Protein AF-T0MBA5-F1 (afdb_monomer_lite)

Secondary structure (DSSP, 8-state):
---------TTHHHHHHHT-EE----SPP-B-EETTEE-TTS--B-----EE--SS-EEEEEEEE-TT--SSSS--EEEEEEE-----THHHHHHHHHHHHHHHHHTHHHHHHHHHHHHHHHHHH--

Sequence (127 aa):
MNNYKFSNDQYDDIKVMTHYNEAKINFPVTYKYNKSYINKIRIPSYCDRIIYKLDLPCKIIEYNSLHVFTNSDHKPVFLDTEVDFLKGNNELKTDILSEISTFLFENWFISLIFIIILFFVLKKLCF

Foldseek 3Di:
DPPPDPPDDPCPVVCVVVVKDFDDDPEDQFAADQFLHHDPVDDGHNPDGDIDDDPFDKDWPDWYWDSVGRPHRGTDTDTDIDTDDPPDCVVVVVVVVVVVVVVCVVCVVVVVVVVVVVVVVVVVVVD

Organism: NCBI:txid1037528

Radius of gyration: 30.97 Å; chains: 1; bounding box: 57×38×90 Å

Structure (mmCIF, N/CA/C/O backbone):
data_AF-T0MBA5-F1
#
_entry.id   AF-T0MBA5-F1
#
loop_
_atom_site.group_PDB
_atom_site.id
_atom_site.type_symbol
_atom_site.label_atom_id
_atom_site.label_alt_id
_atom_site.label_comp_id
_atom_site.label_asym_id
_atom_site.label_entity_id
_atom_site.label_seq_id
_atom_site.pdbx_PDB_ins_code
_atom_site.Cartn_x
_atom_site.Cartn_y
_atom_site.Cartn_z
_atom_site.occupancy
_atom_site.B_iso_or_equiv
_atom_site.auth_seq_id
_atom_site.auth_comp_id
_atom_site.auth_asym_id
_atom_site.auth_atom_id
_atom_site.pdbx_PDB_model_num
ATOM 1 N N . MET A 1 1 ? 13.569 -17.286 -14.174 1.00 43.75 1 MET A N 1
ATOM 2 C CA . MET A 1 1 ? 13.638 -15.895 -13.674 1.00 43.75 1 MET A CA 1
ATOM 3 C C . MET A 1 1 ? 14.848 -15.786 -12.768 1.00 43.75 1 MET A C 1
ATOM 5 O O . MET A 1 1 ? 14.996 -16.628 -11.893 1.00 43.75 1 MET A O 1
ATOM 9 N N . ASN A 1 2 ? 15.749 -14.833 -13.017 1.00 41.97 2 ASN A N 1
ATOM 10 C CA . ASN A 1 2 ? 16.883 -14.603 -12.122 1.00 41.97 2 ASN A CA 1
ATOM 11 C C . ASN A 1 2 ? 16.339 -14.034 -10.809 1.00 41.97 2 ASN A C 1
ATOM 13 O O . ASN A 1 2 ? 15.889 -12.891 -10.772 1.00 41.97 2 ASN A O 1
ATOM 17 N N . ASN A 1 3 ? 16.349 -14.851 -9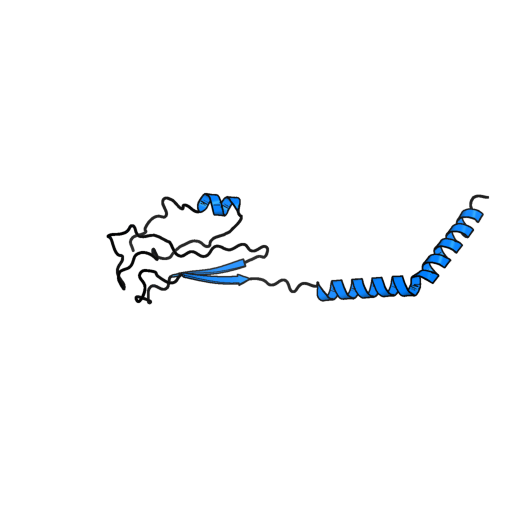.759 1.00 45.38 3 ASN A N 1
ATOM 18 C CA . ASN A 1 3 ? 15.986 -14.440 -8.411 1.00 45.38 3 ASN A CA 1
ATOM 19 C C . ASN A 1 3 ? 17.115 -13.558 -7.870 1.00 45.38 3 ASN A C 1
ATOM 21 O O . ASN A 1 3 ? 18.060 -14.061 -7.261 1.00 45.38 3 ASN A O 1
ATOM 25 N N . TYR A 1 4 ? 17.054 -12.252 -8.136 1.00 58.31 4 TYR A N 1
ATOM 26 C CA . TYR A 1 4 ? 17.897 -11.289 -7.436 1.00 58.31 4 TYR A CA 1
ATOM 27 C C . TYR A 1 4 ? 17.556 -11.393 -5.950 1.00 58.31 4 TYR A C 1
ATOM 29 O O . TYR A 1 4 ? 16.464 -11.021 -5.518 1.00 58.31 4 TYR A O 1
ATOM 37 N N . LYS A 1 5 ? 18.463 -12.012 -5.193 1.00 55.94 5 LYS A N 1
ATOM 38 C CA . LYS A 1 5 ? 18.289 -12.252 -3.766 1.00 55.94 5 LYS A CA 1
ATOM 39 C C . LYS A 1 5 ? 18.422 -10.906 -3.063 1.00 55.94 5 LYS A C 1
ATOM 41 O O . LYS A 1 5 ? 19.408 -10.205 -3.275 1.00 55.94 5 LYS A O 1
ATOM 46 N N . PHE A 1 6 ? 17.428 -10.562 -2.252 1.00 63.16 6 PHE A N 1
ATOM 47 C CA . PHE A 1 6 ? 17.449 -9.415 -1.348 1.00 63.16 6 PHE A CA 1
ATOM 48 C C . PHE A 1 6 ? 18.559 -9.660 -0.312 1.00 63.16 6 PHE A C 1
ATOM 50 O O . PHE A 1 6 ? 18.316 -10.236 0.740 1.00 63.16 6 PHE A O 1
ATOM 57 N N . SER A 1 7 ? 19.819 -9.404 -0.667 1.00 61.28 7 SER A N 1
ATOM 58 C CA . SER A 1 7 ? 20.947 -9.780 0.191 1.00 61.28 7 SER A CA 1
ATOM 59 C C . SER A 1 7 ? 21.266 -8.718 1.234 1.00 61.28 7 SER A C 1
ATOM 61 O O . SER A 1 7 ? 21.920 -9.063 2.202 1.00 61.28 7 SER A O 1
ATOM 63 N N . ASN A 1 8 ? 20.806 -7.475 1.043 1.00 65.69 8 ASN A N 1
ATOM 64 C CA . ASN A 1 8 ? 20.966 -6.354 1.972 1.00 65.69 8 ASN A CA 1
ATOM 65 C C . ASN A 1 8 ? 19.795 -5.372 1.791 1.00 65.69 8 ASN A C 1
ATOM 67 O O . ASN A 1 8 ? 19.849 -4.506 0.913 1.00 65.69 8 ASN A O 1
ATOM 71 N N . ASP A 1 9 ? 18.725 -5.520 2.574 1.00 78.75 9 ASP A N 1
ATOM 72 C CA . ASP A 1 9 ? 17.673 -4.506 2.626 1.00 78.75 9 ASP A CA 1
ATOM 73 C C . ASP A 1 9 ? 18.113 -3.359 3.542 1.00 78.75 9 ASP A C 1
ATOM 75 O O . ASP A 1 9 ? 18.235 -3.518 4.752 1.00 78.75 9 ASP A O 1
ATOM 79 N N . GLN A 1 10 ? 18.335 -2.179 2.967 1.00 80.88 10 GLN A N 1
ATOM 80 C CA . GLN A 1 10 ? 18.728 -0.987 3.727 1.00 80.88 10 GLN A CA 1
ATOM 81 C C . GLN A 1 10 ? 17.627 -0.491 4.681 1.00 80.88 10 GLN A C 1
ATOM 83 O O . GLN A 1 10 ? 17.902 0.342 5.541 1.00 80.88 10 GLN A O 1
ATOM 88 N N . TYR A 1 11 ? 16.388 -0.965 4.523 1.00 77.88 11 TYR A N 1
ATOM 89 C CA . TYR A 1 11 ? 15.241 -0.540 5.320 1.00 77.88 11 TYR A CA 1
ATOM 90 C C . TYR A 1 11 ? 14.873 -1.508 6.446 1.00 77.88 11 TYR A C 1
ATOM 92 O O . TYR A 1 11 ? 13.923 -1.212 7.169 1.00 77.88 11 TYR A O 1
ATOM 100 N N . ASP A 1 12 ? 15.582 -2.627 6.622 1.00 81.50 12 ASP A N 1
ATOM 101 C CA . ASP A 1 12 ? 15.241 -3.607 7.663 1.00 81.50 12 ASP A CA 1
ATOM 102 C C . ASP A 1 12 ? 15.236 -2.973 9.061 1.00 81.50 12 ASP A C 1
ATOM 104 O O . ASP A 1 12 ? 14.232 -3.059 9.772 1.00 81.50 12 ASP A O 1
ATOM 108 N N . ASP A 1 13 ? 16.285 -2.223 9.409 1.00 83.38 13 ASP A N 1
ATOM 109 C CA . ASP A 1 13 ? 16.381 -1.539 10.705 1.00 83.38 13 ASP A CA 1
ATOM 110 C C . ASP A 1 13 ? 15.253 -0.514 10.902 1.00 83.38 13 ASP A C 1
ATOM 112 O O . ASP A 1 13 ? 14.652 -0.411 11.975 1.00 83.38 13 ASP A O 1
ATOM 116 N N . ILE A 1 14 ? 14.918 0.231 9.842 1.00 82.25 14 ILE A N 1
ATOM 117 C CA . ILE A 1 14 ? 13.882 1.269 9.880 1.00 82.25 14 ILE A CA 1
ATOM 118 C C . ILE A 1 14 ? 12.502 0.639 10.069 1.00 82.25 14 ILE A C 1
ATOM 120 O O . ILE A 1 14 ? 11.713 1.144 10.869 1.00 82.25 14 ILE A O 1
ATOM 124 N N . LYS A 1 15 ? 12.196 -0.465 9.381 1.00 81.44 15 LYS A N 1
ATOM 125 C CA . LYS A 1 15 ? 10.915 -1.176 9.533 1.00 81.44 15 LYS A CA 1
ATOM 126 C C . LYS A 1 15 ? 10.730 -1.678 10.962 1.00 81.44 15 LYS A C 1
ATOM 128 O O . LYS A 1 15 ? 9.675 -1.445 11.552 1.00 81.44 15 LYS A O 1
ATOM 133 N N . VAL A 1 16 ? 11.774 -2.283 11.537 1.00 81.56 16 VAL A N 1
ATOM 134 C CA . VAL A 1 16 ? 11.762 -2.777 12.922 1.00 81.56 16 VAL A CA 1
ATOM 135 C C . VAL A 1 16 ? 11.552 -1.630 13.913 1.00 81.56 16 VAL A C 1
ATOM 137 O O . VAL A 1 16 ? 10.694 -1.733 14.786 1.00 81.56 16 VAL A O 1
ATOM 140 N N . MET A 1 17 ? 12.273 -0.515 13.754 1.00 85.44 17 MET A N 1
ATOM 141 C CA . MET A 1 17 ? 12.186 0.633 14.666 1.00 85.44 17 MET A CA 1
ATOM 142 C C . MET A 1 17 ? 10.843 1.377 14.585 1.00 85.44 17 MET A C 1
ATOM 144 O O . MET A 1 17 ? 10.369 1.919 15.579 1.00 85.44 17 MET A O 1
ATOM 148 N N . THR A 1 18 ? 10.234 1.445 13.402 1.00 85.31 18 THR A N 1
ATOM 149 C CA . THR A 1 18 ? 9.030 2.262 13.163 1.00 85.31 18 THR A CA 1
ATOM 150 C C . THR A 1 18 ? 7.719 1.479 13.281 1.00 85.31 18 THR A C 1
ATOM 152 O O . THR A 1 18 ? 6.637 2.082 13.276 1.00 85.31 18 THR A O 1
ATOM 155 N N . HIS A 1 19 ? 7.805 0.151 13.418 1.00 87.00 19 HIS A N 1
ATOM 156 C CA . HIS A 1 19 ? 6.675 -0.781 13.374 1.00 87.00 19 HIS A CA 1
ATOM 157 C C . HIS A 1 19 ? 5.867 -0.696 12.069 1.00 87.00 19 HIS A C 1
ATOM 159 O O . HIS A 1 19 ? 4.658 -0.936 12.060 1.00 87.00 19 HIS A O 1
ATOM 165 N N . TYR A 1 20 ? 6.522 -0.322 10.968 1.00 90.31 20 TYR A N 1
ATOM 166 C CA . TYR A 1 20 ? 5.938 -0.452 9.638 1.00 90.31 20 TYR A CA 1
ATOM 167 C C . TYR A 1 20 ? 6.124 -1.881 9.145 1.00 90.31 20 TYR A C 1
ATOM 169 O O . TYR A 1 20 ? 7.186 -2.484 9.295 1.00 90.31 20 TYR A O 1
ATOM 177 N N . ASN A 1 21 ? 5.084 -2.395 8.510 1.00 90.19 21 ASN A N 1
ATOM 178 C CA . ASN A 1 21 ? 5.084 -3.684 7.853 1.00 90.19 21 ASN A CA 1
ATOM 179 C C . ASN A 1 21 ? 5.296 -3.503 6.350 1.00 90.19 21 ASN A C 1
ATOM 181 O O . ASN A 1 21 ? 4.988 -2.462 5.765 1.00 90.19 21 ASN A O 1
ATOM 185 N N . GLU A 1 22 ? 5.792 -4.557 5.720 1.00 92.12 22 GLU A N 1
ATOM 186 C CA . GLU A 1 22 ? 5.836 -4.687 4.273 1.00 92.12 22 GLU A CA 1
ATOM 187 C C . GLU A 1 22 ? 5.396 -6.099 3.906 1.00 92.12 22 GLU A C 1
ATOM 189 O O . GLU A 1 22 ? 5.803 -7.077 4.540 1.00 92.12 22 GLU A O 1
ATOM 194 N N . ALA A 1 23 ? 4.567 -6.211 2.874 1.00 93.25 23 ALA A N 1
ATOM 195 C CA . ALA A 1 23 ? 4.198 -7.507 2.343 1.00 93.25 23 ALA A CA 1
ATOM 196 C C . ALA A 1 23 ? 5.417 -8.194 1.700 1.00 93.25 23 ALA A C 1
ATOM 198 O O . ALA A 1 23 ? 6.378 -7.559 1.261 1.00 93.25 23 ALA A O 1
ATOM 199 N N . LYS A 1 24 ? 5.388 -9.526 1.626 1.00 92.12 24 LYS A N 1
ATOM 200 C CA . LYS A 1 24 ? 6.485 -10.296 1.033 1.00 92.12 24 LYS A CA 1
ATOM 201 C C . LYS A 1 24 ? 6.620 -9.982 -0.460 1.00 92.12 24 LYS A C 1
ATOM 203 O O . LYS A 1 24 ? 5.698 -10.231 -1.232 1.00 92.12 24 LYS A O 1
ATOM 208 N N . ILE A 1 25 ? 7.796 -9.516 -0.874 1.00 92.94 25 ILE A N 1
ATOM 209 C CA . ILE A 1 25 ? 8.122 -9.280 -2.285 1.00 92.94 25 ILE A CA 1
ATOM 210 C C . ILE A 1 25 ? 8.326 -10.629 -2.987 1.00 92.94 25 ILE A C 1
ATOM 212 O O . ILE A 1 25 ? 9.290 -11.342 -2.707 1.00 92.94 25 ILE A O 1
ATOM 216 N N . ASN A 1 26 ? 7.424 -10.970 -3.910 1.00 92.62 26 ASN A N 1
ATOM 217 C CA . ASN A 1 26 ? 7.511 -12.167 -4.763 1.00 92.62 26 ASN A CA 1
ATOM 218 C C . ASN A 1 26 ? 7.584 -11.824 -6.266 1.00 92.62 26 ASN A C 1
ATOM 220 O O . ASN A 1 26 ? 7.477 -12.711 -7.112 1.00 92.62 26 ASN A O 1
ATOM 224 N N . PHE A 1 27 ? 7.755 -10.546 -6.599 1.00 93.88 27 PHE A N 1
ATOM 225 C CA . PHE A 1 27 ? 7.835 -10.040 -7.966 1.00 93.88 27 PHE A CA 1
ATOM 226 C C . PHE A 1 27 ? 9.285 -9.706 -8.360 1.00 93.88 27 PHE A C 1
ATOM 228 O O . PHE A 1 27 ? 10.144 -9.611 -7.484 1.00 93.88 27 PHE A O 1
ATOM 235 N N . PRO A 1 28 ? 9.614 -9.572 -9.661 1.00 92.69 28 PRO A N 1
ATOM 236 C CA . PRO A 1 28 ? 10.962 -9.214 -10.102 1.00 92.69 28 PRO A CA 1
ATOM 237 C C . PRO A 1 28 ? 11.360 -7.789 -9.701 1.00 92.69 28 PRO A C 1
ATOM 239 O O . PRO A 1 28 ? 10.516 -6.929 -9.485 1.00 92.69 28 PRO A O 1
ATOM 242 N N . VAL A 1 29 ? 12.665 -7.510 -9.704 1.00 93.50 29 VAL A N 1
ATOM 243 C CA . VAL A 1 29 ? 13.211 -6.149 -9.546 1.00 93.50 29 VAL A CA 1
ATOM 244 C C . VAL A 1 29 ? 12.491 -5.143 -10.444 1.00 93.50 29 VAL A C 1
ATOM 246 O O . VAL A 1 29 ? 12.220 -5.429 -11.614 1.00 93.50 29 VAL A O 1
ATOM 249 N N . THR A 1 30 ? 12.205 -3.960 -9.909 1.00 95.25 30 THR A N 1
ATOM 250 C CA . THR A 1 30 ? 11.420 -2.920 -10.593 1.00 95.25 30 THR A CA 1
ATOM 251 C C . THR A 1 30 ? 12.304 -1.881 -11.271 1.00 95.25 30 THR A C 1
ATOM 253 O O . THR A 1 30 ? 11.854 -1.214 -12.196 1.00 95.25 30 THR A O 1
ATOM 256 N N . TYR A 1 31 ? 13.581 -1.819 -10.895 1.00 94.00 31 TYR A N 1
ATOM 257 C CA . TYR A 1 31 ? 14.597 -0.926 -11.444 1.00 94.00 31 TYR A CA 1
ATOM 258 C C . TYR A 1 31 ? 15.890 -1.707 -11.739 1.00 94.00 31 TYR A C 1
ATOM 260 O O . TYR A 1 31 ? 16.179 -2.696 -11.077 1.00 94.00 31 TYR A O 1
ATOM 268 N N . LYS A 1 32 ? 16.736 -1.360 -12.713 1.00 93.62 32 LYS A N 1
ATOM 269 C CA . LYS A 1 32 ? 16.586 -0.366 -13.782 1.00 93.62 32 LYS A CA 1
ATOM 270 C C . LYS A 1 32 ? 16.277 -1.063 -15.101 1.00 93.62 32 LYS A C 1
ATOM 272 O O . LYS A 1 32 ? 16.987 -1.998 -15.471 1.00 93.62 32 LYS A O 1
ATOM 277 N N . TYR A 1 33 ? 15.301 -0.570 -15.856 1.00 94.00 33 TYR A N 1
ATOM 278 C CA . TYR A 1 33 ? 14.940 -1.107 -17.169 1.00 94.00 33 TYR A CA 1
ATOM 279 C C . TYR A 1 33 ? 15.324 -0.174 -18.319 1.00 94.00 33 TYR A C 1
ATOM 281 O O . TYR A 1 33 ? 15.363 1.044 -18.193 1.00 94.00 33 TYR A O 1
ATOM 289 N N . ASN A 1 34 ? 15.596 -0.765 -19.477 1.00 92.38 34 ASN A N 1
ATOM 290 C CA . ASN A 1 34 ? 15.519 -0.108 -20.772 1.00 92.38 34 ASN A CA 1
ATOM 291 C C . ASN A 1 34 ? 14.374 -0.781 -21.541 1.00 92.38 34 ASN A C 1
ATOM 293 O O . ASN A 1 34 ? 14.514 -1.909 -22.026 1.00 92.38 34 ASN A O 1
ATOM 297 N N . LYS A 1 35 ? 13.215 -0.114 -21.584 1.00 87.56 35 LYS A N 1
ATOM 298 C CA . LYS A 1 35 ? 11.949 -0.675 -22.079 1.00 87.56 35 LYS A CA 1
ATOM 299 C C . LYS A 1 35 ? 11.552 -1.949 -21.313 1.00 87.56 35 LYS A C 1
ATOM 301 O O . LYS A 1 35 ? 11.230 -1.895 -20.124 1.00 87.56 35 LYS A O 1
ATOM 306 N N . SER A 1 36 ? 11.575 -3.102 -21.978 1.00 88.75 36 SER A N 1
ATOM 307 C CA . SER A 1 36 ? 11.204 -4.403 -21.405 1.00 88.75 36 SER A CA 1
ATOM 308 C C . SER A 1 36 ? 12.381 -5.156 -20.783 1.00 88.75 36 SER A C 1
ATOM 310 O O . SER A 1 36 ? 12.174 -6.174 -20.132 1.00 88.75 36 SER A O 1
ATOM 312 N N . TYR A 1 37 ? 13.614 -4.680 -20.971 1.00 89.12 37 TYR A N 1
ATOM 313 C CA . TYR A 1 37 ? 14.823 -5.410 -20.590 1.00 89.12 37 TYR A CA 1
ATOM 314 C C . TYR A 1 37 ? 15.516 -4.761 -19.399 1.00 89.12 37 TYR A C 1
ATOM 316 O O . TYR A 1 37 ? 15.602 -3.539 -19.316 1.00 89.12 37 TYR A O 1
ATOM 324 N N . ILE A 1 38 ? 16.058 -5.578 -18.496 1.00 88.94 38 ILE A N 1
ATOM 325 C CA . ILE A 1 38 ? 16.865 -5.086 -17.375 1.00 88.94 38 ILE A CA 1
ATOM 326 C C . ILE A 1 38 ? 18.155 -4.466 -17.923 1.00 88.94 38 ILE A C 1
ATOM 328 O O . ILE A 1 38 ? 18.911 -5.103 -18.663 1.00 88.94 38 ILE A O 1
ATOM 332 N N . ASN A 1 39 ? 18.419 -3.220 -17.539 1.00 88.88 39 ASN A N 1
ATOM 333 C CA . ASN A 1 39 ? 19.647 -2.517 -17.861 1.00 88.88 39 ASN A CA 1
ATOM 334 C C . ASN A 1 39 ? 20.771 -2.996 -16.932 1.00 88.88 39 ASN A C 1
ATOM 336 O O . ASN A 1 39 ? 20.834 -2.608 -15.770 1.00 88.88 39 ASN A O 1
ATOM 340 N N . LYS A 1 40 ? 21.691 -3.799 -17.474 1.00 85.19 40 LYS A N 1
ATOM 341 C CA . LYS A 1 40 ? 22.806 -4.404 -16.727 1.00 85.19 40 LYS A CA 1
ATOM 342 C C . LYS A 1 40 ? 23.905 -3.417 -16.305 1.00 85.19 40 LYS A C 1
ATOM 344 O O . LYS A 1 40 ? 24.800 -3.812 -15.569 1.00 85.19 40 LYS A O 1
ATOM 349 N N . ILE A 1 41 ? 23.865 -2.163 -16.770 1.00 90.38 41 ILE A N 1
ATOM 350 C CA . ILE A 1 41 ? 24.842 -1.125 -16.391 1.00 90.38 41 ILE A CA 1
ATOM 351 C C . ILE A 1 41 ? 24.633 -0.698 -14.931 1.00 90.38 41 ILE A C 1
ATOM 353 O O . ILE A 1 41 ? 25.577 -0.305 -14.250 1.00 90.38 41 ILE A O 1
ATOM 357 N N . ARG A 1 42 ? 23.391 -0.760 -14.439 1.00 86.81 42 ARG A N 1
ATOM 358 C CA . ARG A 1 42 ? 23.051 -0.494 -13.039 1.00 86.81 42 ARG A CA 1
ATOM 359 C C . ARG A 1 42 ? 22.679 -1.804 -12.356 1.00 86.81 42 ARG A C 1
ATOM 361 O O . ARG A 1 42 ? 22.121 -2.698 -12.985 1.00 86.81 42 ARG A O 1
ATOM 368 N N . ILE A 1 43 ? 22.987 -1.900 -11.065 1.00 87.88 43 ILE A N 1
ATOM 369 C CA . ILE A 1 43 ? 22.559 -3.030 -10.239 1.00 87.88 43 ILE A CA 1
ATOM 370 C C . ILE A 1 43 ? 21.024 -3.016 -10.196 1.00 87.88 43 ILE A C 1
ATOM 372 O O . ILE A 1 43 ? 20.455 -1.972 -9.865 1.00 87.88 43 ILE A O 1
ATOM 376 N N . PRO A 1 44 ? 20.349 -4.118 -10.565 1.00 90.56 44 PRO A N 1
ATOM 377 C CA . PRO A 1 44 ? 18.901 -4.193 -10.462 1.00 90.56 44 PRO A CA 1
ATOM 378 C C . PRO A 1 44 ? 18.451 -4.206 -8.999 1.00 90.56 44 PRO A C 1
ATOM 380 O O . PRO A 1 44 ? 19.028 -4.924 -8.183 1.00 90.56 44 PRO A O 1
ATOM 383 N N . SER A 1 45 ? 17.416 -3.431 -8.689 1.00 90.12 45 SER A N 1
ATOM 384 C CA . SER A 1 45 ? 16.997 -3.106 -7.326 1.00 90.12 45 SER A CA 1
ATOM 385 C C . SER A 1 45 ? 15.476 -2.986 -7.209 1.00 90.12 45 SER A C 1
ATOM 387 O O . SER A 1 45 ? 14.774 -2.713 -8.185 1.00 90.12 45 SER A O 1
ATOM 389 N N . TYR A 1 46 ? 14.975 -3.151 -5.986 1.00 92.62 46 TYR A N 1
ATOM 390 C CA . TYR A 1 46 ? 13.584 -2.902 -5.601 1.00 92.62 46 TYR A CA 1
ATOM 391 C C . TYR A 1 46 ? 13.448 -1.479 -5.047 1.00 92.62 46 TYR A C 1
ATOM 393 O O . TYR A 1 46 ? 13.364 -1.275 -3.838 1.00 92.62 46 TYR A O 1
ATOM 401 N N . CYS A 1 47 ? 13.521 -0.482 -5.930 1.00 91.69 47 CYS A N 1
ATOM 402 C CA . CYS A 1 47 ? 13.429 0.930 -5.536 1.00 91.69 47 CYS A CA 1
ATOM 403 C C . CYS A 1 47 ? 11.995 1.358 -5.204 1.00 91.69 47 CYS A C 1
ATOM 405 O O . CYS A 1 47 ? 11.797 2.309 -4.455 1.00 91.69 47 CYS A O 1
ATOM 407 N N . ASP A 1 48 ? 11.015 0.650 -5.759 1.00 94.69 48 ASP A N 1
ATOM 408 C CA . ASP A 1 48 ? 9.596 0.960 -5.642 1.00 94.69 48 ASP A CA 1
ATOM 409 C C . ASP A 1 48 ? 8.977 -0.009 -4.628 1.00 94.69 48 ASP A C 1
ATOM 411 O O . ASP A 1 48 ? 9.001 -1.224 -4.833 1.00 94.69 48 ASP A O 1
ATOM 415 N N . ARG A 1 49 ? 8.498 0.514 -3.494 1.00 93.12 49 ARG A N 1
ATOM 416 C CA . ARG A 1 49 ? 8.053 -0.287 -2.344 1.00 93.12 49 ARG A CA 1
ATOM 417 C C . ARG A 1 49 ? 6.863 0.358 -1.660 1.00 93.12 49 ARG A C 1
ATOM 419 O O . ARG A 1 49 ? 6.759 1.583 -1.630 1.00 93.12 49 ARG A O 1
ATOM 426 N N . ILE A 1 50 ? 6.004 -0.464 -1.067 1.00 94.38 50 ILE A N 1
ATOM 427 C CA . ILE A 1 50 ? 4.847 -0.003 -0.302 1.00 94.38 50 ILE A CA 1
ATOM 428 C C . ILE A 1 50 ? 4.950 -0.571 1.109 1.00 94.38 50 ILE A C 1
ATOM 430 O O . ILE A 1 50 ? 4.790 -1.770 1.323 1.00 94.38 50 ILE A O 1
ATOM 434 N N . ILE A 1 51 ? 5.211 0.314 2.069 1.00 92.00 51 ILE A N 1
ATOM 435 C CA . ILE A 1 51 ? 5.189 0.006 3.499 1.00 92.00 51 ILE A CA 1
ATOM 436 C C . ILE A 1 51 ? 3.903 0.551 4.112 1.00 92.00 51 ILE A C 1
ATOM 438 O O . ILE A 1 51 ? 3.397 1.590 3.689 1.00 92.00 51 ILE A O 1
ATOM 442 N N . TYR A 1 52 ? 3.381 -0.133 5.119 1.00 91.06 52 TYR A N 1
ATOM 443 C CA . TYR A 1 52 ? 2.132 0.249 5.763 1.00 91.06 52 TYR A CA 1
ATOM 444 C C . TYR A 1 52 ? 2.204 0.043 7.271 1.00 91.06 52 TYR A C 1
ATOM 446 O O . TYR A 1 52 ? 2.889 -0.845 7.775 1.00 91.06 52 TYR A O 1
ATOM 454 N N . LYS A 1 53 ? 1.455 0.865 7.999 1.00 90.62 53 LYS A N 1
ATOM 455 C CA . LYS A 1 53 ? 1.231 0.714 9.432 1.00 90.62 53 LYS A CA 1
ATOM 456 C C . LYS A 1 53 ? -0.269 0.746 9.659 1.00 90.62 53 LYS A C 1
ATOM 458 O O . LYS A 1 53 ? -0.924 1.711 9.280 1.00 90.62 53 LYS A O 1
ATOM 463 N N . LEU A 1 54 ? -0.802 -0.336 10.207 1.00 84.62 54 LEU A N 1
ATOM 464 C CA . LEU A 1 54 ? -2.227 -0.497 10.450 1.00 84.62 54 LEU A CA 1
ATOM 465 C C . LEU A 1 54 ? -2.406 -1.000 11.875 1.00 84.62 54 LEU A C 1
ATOM 467 O O . LEU A 1 54 ? -1.771 -1.977 12.267 1.00 84.62 54 LEU A O 1
ATOM 471 N N . ASP A 1 55 ? -3.264 -0.312 12.623 1.00 82.88 55 ASP A N 1
ATOM 472 C CA . ASP A 1 55 ? -3.644 -0.704 13.984 1.00 82.88 55 ASP A CA 1
ATOM 473 C C . ASP A 1 55 ? -4.753 -1.771 13.978 1.00 82.88 55 ASP A C 1
ATOM 475 O O . ASP A 1 55 ? -5.014 -2.420 14.989 1.00 82.88 55 ASP A O 1
ATOM 479 N N . LEU A 1 56 ? -5.407 -1.956 12.827 1.00 82.44 56 LEU A N 1
ATOM 480 C CA . LEU A 1 56 ? -6.464 -2.937 12.607 1.00 82.44 56 LEU A CA 1
ATOM 481 C C . LEU A 1 56 ? -5.932 -4.148 11.827 1.00 82.44 56 LEU A C 1
ATOM 483 O O . LEU A 1 56 ? -4.978 -4.005 11.052 1.00 82.44 56 LEU A O 1
ATOM 487 N N . PRO A 1 57 ? -6.561 -5.331 11.983 1.00 81.88 57 PRO A N 1
ATOM 488 C CA . PRO A 1 57 ? -6.290 -6.476 11.128 1.00 81.88 57 PRO A CA 1
ATOM 489 C C . PRO A 1 57 ? -6.410 -6.092 9.650 1.00 81.88 57 PRO A C 1
ATOM 491 O O . PRO A 1 57 ? -7.389 -5.487 9.216 1.00 81.88 57 PRO A O 1
ATOM 494 N N . CYS A 1 58 ? -5.380 -6.436 8.886 1.00 87.62 58 CYS A N 1
ATOM 495 C CA . CYS A 1 58 ? -5.306 -6.188 7.458 1.00 87.62 58 CYS A CA 1
ATOM 496 C C . CYS A 1 58 ? -4.890 -7.475 6.768 1.00 87.62 58 CYS A C 1
ATOM 498 O O . CYS A 1 58 ? -3.898 -8.109 7.148 1.00 87.62 58 CYS A O 1
ATOM 500 N N . LYS A 1 59 ? -5.651 -7.858 5.752 1.00 93.25 59 LYS A N 1
ATOM 501 C CA . LYS A 1 59 ? -5.352 -9.009 4.918 1.00 93.25 59 LYS A CA 1
ATOM 502 C C . LYS A 1 59 ? -4.741 -8.515 3.617 1.00 93.25 59 LYS A C 1
ATOM 504 O O . LYS A 1 59 ? -5.362 -7.781 2.856 1.00 93.25 59 LYS A O 1
ATOM 509 N N . ILE A 1 60 ? -3.515 -8.951 3.353 1.00 95.06 60 ILE A N 1
ATOM 510 C CA . ILE A 1 60 ? -2.845 -8.678 2.083 1.00 95.06 60 ILE A CA 1
ATOM 511 C C . ILE A 1 60 ? -3.414 -9.619 1.025 1.00 95.06 60 ILE A C 1
ATOM 513 O O . ILE A 1 60 ? -3.302 -10.838 1.164 1.00 95.06 60 ILE A O 1
ATOM 517 N N . ILE A 1 61 ? -4.025 -9.046 -0.011 1.00 96.62 61 ILE A N 1
ATOM 518 C CA . ILE A 1 61 ? -4.556 -9.787 -1.157 1.00 96.62 61 ILE A CA 1
ATOM 519 C C . ILE A 1 61 ? -3.420 -10.022 -2.152 1.00 96.62 61 ILE A C 1
ATOM 521 O O . ILE A 1 61 ? -3.135 -11.166 -2.507 1.00 96.62 61 ILE A O 1
ATOM 525 N N . GLU A 1 62 ? -2.727 -8.955 -2.552 1.00 97.12 62 GLU A N 1
ATOM 526 C CA . GLU A 1 62 ? -1.641 -9.032 -3.524 1.00 97.12 62 GLU A CA 1
ATOM 527 C C . GLU A 1 62 ? -0.603 -7.926 -3.305 1.00 97.12 62 GLU A C 1
ATOM 529 O O . GLU A 1 62 ? -0.937 -6.786 -3.005 1.00 97.12 62 GLU A O 1
ATOM 534 N N . TYR A 1 63 ? 0.676 -8.256 -3.484 1.00 97.56 63 TYR A N 1
ATOM 535 C CA . TYR A 1 63 ? 1.766 -7.284 -3.552 1.00 97.56 63 TYR A CA 1
ATOM 536 C C . TYR A 1 63 ? 2.643 -7.628 -4.750 1.00 97.56 63 TYR A C 1
ATOM 538 O O . TYR A 1 63 ? 3.322 -8.661 -4.741 1.00 97.56 63 TYR A O 1
ATOM 546 N N . ASN A 1 64 ? 2.575 -6.819 -5.808 1.00 97.69 64 ASN A N 1
ATOM 547 C CA . ASN A 1 64 ? 3.131 -7.187 -7.110 1.00 97.69 64 ASN A CA 1
ATOM 548 C C . ASN A 1 64 ? 3.550 -5.963 -7.942 1.00 97.69 64 ASN A C 1
ATOM 550 O O . ASN A 1 64 ? 3.302 -4.811 -7.576 1.00 97.69 64 ASN A O 1
ATOM 554 N N . SER A 1 65 ? 4.198 -6.220 -9.077 1.00 97.19 65 SER A N 1
ATOM 555 C CA . SER A 1 65 ? 4.620 -5.212 -10.045 1.00 97.19 65 SER A CA 1
ATOM 556 C C . SER A 1 65 ? 4.060 -5.484 -11.444 1.00 97.19 65 SER A C 1
ATOM 558 O O . SER A 1 65 ? 3.903 -6.622 -11.891 1.00 97.19 65 SER A O 1
ATOM 560 N N . LEU A 1 66 ? 3.783 -4.415 -12.191 1.00 96.06 66 LEU A N 1
ATOM 561 C CA . LEU A 1 66 ? 3.188 -4.489 -13.526 1.00 96.06 66 LEU A CA 1
ATOM 562 C C . LEU A 1 66 ? 4.261 -4.353 -14.614 1.00 96.06 66 LEU A C 1
ATOM 564 O O . LEU A 1 66 ? 4.557 -3.264 -15.108 1.00 96.06 66 LEU A O 1
ATOM 568 N N . HIS A 1 67 ? 4.829 -5.487 -15.035 1.00 94.12 67 HIS A N 1
ATOM 569 C CA . HIS A 1 67 ? 5.888 -5.534 -16.057 1.00 94.12 67 HIS A CA 1
ATOM 570 C C . HIS A 1 67 ? 5.405 -5.308 -17.498 1.00 94.12 67 HIS A C 1
ATOM 572 O O . HIS A 1 67 ? 6.233 -5.130 -18.393 1.00 94.12 67 HIS A O 1
ATOM 578 N N . VAL A 1 68 ? 4.086 -5.278 -17.720 1.00 95.12 68 VAL A N 1
ATOM 579 C CA . VAL A 1 68 ? 3.480 -4.946 -19.019 1.00 95.12 68 VAL A CA 1
ATOM 580 C C . VAL A 1 68 ? 3.790 -3.506 -19.448 1.00 95.12 68 VAL A C 1
ATOM 582 O O . VAL A 1 68 ? 3.879 -3.222 -20.639 1.00 95.12 68 VAL A O 1
ATOM 585 N N . PHE A 1 69 ? 4.021 -2.600 -18.491 1.00 94.00 69 PHE A N 1
ATOM 586 C CA . PHE A 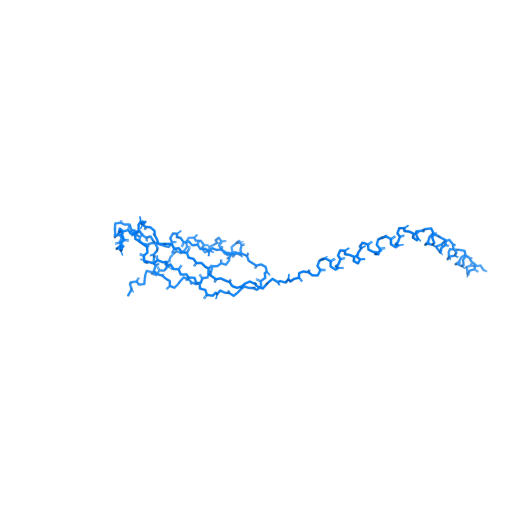1 69 ? 4.374 -1.213 -18.778 1.00 94.00 69 PHE A CA 1
ATOM 587 C C . PHE A 1 69 ? 5.877 -1.061 -19.033 1.00 94.00 69 PHE A C 1
ATOM 589 O O . PHE A 1 69 ? 6.732 -1.460 -18.233 1.00 94.00 69 PHE A O 1
ATOM 596 N N . THR A 1 70 ? 6.221 -0.454 -20.168 1.00 94.94 70 THR A N 1
ATOM 597 C CA . THR A 1 70 ? 7.611 -0.364 -20.656 1.00 94.94 70 THR A CA 1
ATOM 598 C C . THR A 1 70 ? 8.065 1.064 -20.942 1.00 94.94 70 THR A C 1
ATOM 600 O O . THR A 1 70 ? 9.146 1.265 -21.486 1.00 94.94 70 THR A O 1
ATOM 603 N N . ASN A 1 71 ? 7.243 2.055 -20.599 1.00 93.81 71 ASN A N 1
ATOM 604 C CA . ASN A 1 71 ? 7.480 3.464 -20.919 1.00 93.81 71 ASN A CA 1
ATOM 605 C C . ASN A 1 71 ? 8.401 4.161 -19.903 1.00 93.81 71 ASN A C 1
ATOM 607 O O . ASN A 1 71 ? 8.875 5.257 -20.175 1.00 93.81 71 ASN A O 1
ATOM 611 N N . SER A 1 72 ? 8.658 3.520 -18.762 1.00 94.69 72 SER A N 1
ATOM 612 C CA . SER A 1 72 ? 9.570 3.979 -17.715 1.00 94.69 72 SER A CA 1
ATOM 613 C C . SER A 1 72 ? 10.704 2.968 -17.512 1.00 94.69 72 SER A C 1
ATOM 615 O O . SER A 1 72 ? 10.568 1.782 -17.843 1.00 94.69 72 SER A O 1
ATOM 617 N N . ASP A 1 73 ? 11.824 3.432 -16.959 1.00 95.19 73 ASP A N 1
ATOM 618 C CA . ASP A 1 73 ? 12.895 2.577 -16.443 1.00 95.19 73 ASP A CA 1
ATOM 619 C C . ASP A 1 73 ? 12.545 1.925 -15.093 1.00 95.19 73 ASP A C 1
ATOM 621 O O . ASP A 1 73 ? 13.286 1.050 -14.635 1.00 95.19 73 ASP A O 1
ATOM 625 N N . HIS A 1 74 ? 11.391 2.286 -14.526 1.00 96.19 74 HIS A N 1
ATOM 626 C CA . HIS A 1 74 ? 10.747 1.645 -13.385 1.00 96.19 74 HIS A CA 1
ATOM 627 C C . HIS A 1 74 ? 9.524 0.814 -13.792 1.00 96.19 74 HIS A C 1
ATOM 629 O O . HIS A 1 74 ? 8.864 1.083 -14.803 1.00 96.19 74 HIS A O 1
ATOM 635 N N . L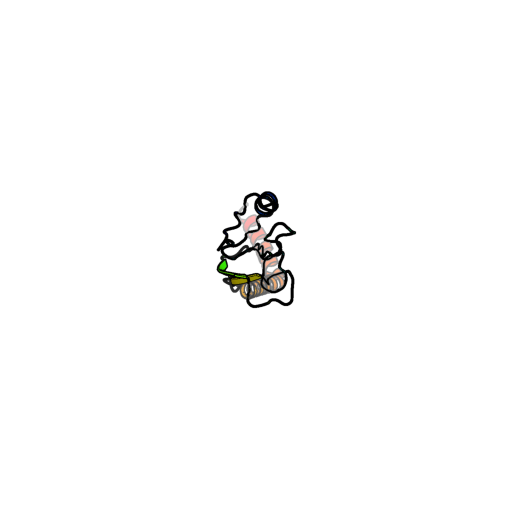YS A 1 75 ? 9.200 -0.195 -12.975 1.00 95.75 75 LYS A N 1
ATOM 636 C CA . LYS A 1 75 ? 7.964 -0.983 -13.075 1.00 95.75 75 LYS A CA 1
ATOM 637 C C . LYS A 1 75 ? 7.003 -0.570 -11.961 1.00 95.75 75 LYS A C 1
ATOM 639 O O . LYS A 1 75 ? 7.417 -0.622 -10.806 1.00 95.75 75 LYS A O 1
ATOM 644 N N . PRO A 1 76 ? 5.754 -0.167 -12.278 1.00 97.25 76 PRO A N 1
ATOM 645 C CA . PRO A 1 76 ? 4.775 0.200 -11.261 1.00 97.25 76 PRO A CA 1
ATOM 646 C C . PRO A 1 76 ? 4.567 -0.932 -10.257 1.00 97.25 76 PRO A C 1
ATOM 648 O O . PRO A 1 76 ? 4.446 -2.088 -10.665 1.00 97.25 76 PRO A O 1
ATOM 651 N N . VAL A 1 77 ? 4.505 -0.585 -8.975 1.00 98.00 77 VAL A N 1
ATOM 652 C CA . VAL A 1 77 ? 4.248 -1.504 -7.860 1.00 98.00 77 VAL A CA 1
ATOM 653 C C . VAL A 1 77 ? 2.902 -1.161 -7.245 1.00 98.00 77 VAL A C 1
ATOM 655 O O . VAL A 1 77 ? 2.569 0.017 -7.110 1.00 98.00 77 VAL A O 1
ATOM 658 N N . PHE A 1 78 ? 2.137 -2.182 -6.876 1.00 98.06 78 PHE A N 1
ATOM 659 C CA . PHE A 1 78 ? 0.857 -2.025 -6.200 1.00 98.06 78 PHE A CA 1
ATOM 660 C C . PHE A 1 78 ? 0.738 -2.998 -5.029 1.00 98.06 78 PHE A C 1
ATOM 662 O O . PHE A 1 78 ? 1.354 -4.066 -5.025 1.00 98.06 78 PHE A O 1
ATOM 669 N N . LEU A 1 79 ? -0.069 -2.605 -4.048 1.00 97.25 79 LEU A N 1
ATOM 670 C CA . LEU A 1 79 ? -0.431 -3.396 -2.883 1.00 97.25 79 LEU A CA 1
ATOM 671 C C . LEU A 1 79 ? -1.958 -3.374 -2.778 1.00 97.25 79 LEU A C 1
ATOM 673 O O . LEU A 1 79 ? -2.538 -2.307 -2.593 1.00 97.25 79 LEU A O 1
ATOM 677 N N . ASP A 1 80 ? -2.578 -4.538 -2.922 1.00 96.81 80 ASP A N 1
ATOM 678 C CA . ASP A 1 80 ? -4.011 -4.752 -2.752 1.00 96.81 80 ASP A CA 1
ATOM 679 C C . ASP A 1 80 ? -4.278 -5.371 -1.376 1.00 96.81 80 ASP A C 1
ATOM 681 O O . ASP A 1 80 ? -3.644 -6.363 -0.986 1.00 96.81 80 ASP A O 1
ATOM 685 N N . THR A 1 81 ? -5.183 -4.758 -0.617 1.00 94.31 81 THR A N 1
ATOM 686 C CA . THR A 1 81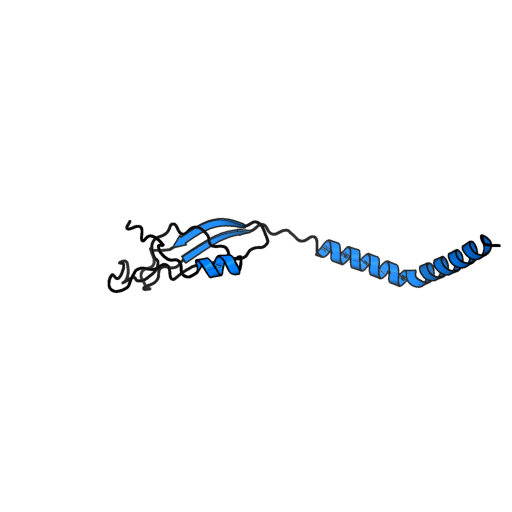 ? -5.455 -5.116 0.774 1.00 94.31 81 THR A CA 1
ATOM 687 C C . THR A 1 81 ? -6.932 -5.011 1.112 1.00 94.31 81 THR A C 1
ATOM 689 O O . THR A 1 81 ? -7.658 -4.143 0.631 1.00 94.31 81 THR A O 1
ATOM 692 N N . GLU A 1 82 ? -7.359 -5.888 2.010 1.00 93.31 82 GLU A N 1
ATOM 693 C CA . GLU A 1 82 ? -8.658 -5.832 2.663 1.00 93.31 82 GLU A CA 1
ATOM 694 C C . GLU A 1 82 ? -8.443 -5.367 4.105 1.00 93.31 82 GLU A C 1
ATOM 696 O O . GLU A 1 82 ? -7.650 -5.954 4.851 1.00 93.31 82 GLU A O 1
ATOM 701 N N . VAL A 1 83 ? -9.120 -4.283 4.482 1.00 89.81 83 VAL A N 1
ATOM 702 C CA . VAL A 1 83 ? -9.031 -3.691 5.819 1.00 89.81 83 VAL A CA 1
ATOM 703 C C . VAL A 1 83 ? -10.401 -3.765 6.469 1.00 89.81 83 VAL A C 1
ATOM 705 O O . VAL A 1 83 ? -11.374 -3.219 5.945 1.00 89.81 83 VAL A O 1
ATOM 708 N N . ASP A 1 84 ? -10.463 -4.410 7.631 1.00 83.12 84 ASP A N 1
ATOM 709 C CA . ASP A 1 84 ? -11.683 -4.454 8.425 1.00 83.12 84 ASP A CA 1
ATOM 710 C C . ASP A 1 84 ? -11.902 -3.094 9.080 1.00 83.12 84 ASP A C 1
ATOM 712 O O . ASP A 1 84 ? -11.210 -2.706 10.023 1.00 83.12 84 ASP A O 1
ATOM 716 N N . PHE A 1 85 ? -12.894 -2.352 8.599 1.00 77.12 85 PHE A N 1
ATOM 717 C CA . PHE A 1 85 ? -13.340 -1.155 9.292 1.00 77.12 85 PHE A CA 1
ATOM 718 C C . PHE A 1 85 ? -14.218 -1.576 10.463 1.00 77.12 85 PHE A C 1
ATOM 720 O O . PHE A 1 85 ? -15.367 -1.989 10.288 1.00 77.12 85 PHE A O 1
ATOM 727 N N . LEU A 1 86 ? -13.706 -1.421 11.684 1.00 69.50 86 LEU A N 1
ATOM 728 C CA . LEU A 1 86 ? -14.590 -1.376 12.838 1.00 69.50 86 LEU A CA 1
ATOM 729 C C . LEU A 1 86 ? -15.474 -0.144 12.663 1.00 69.50 86 LEU A C 1
ATOM 731 O O . LEU A 1 86 ? -15.004 0.991 12.757 1.00 69.50 86 LEU A O 1
ATOM 735 N N . LYS A 1 87 ? -16.760 -0.369 12.385 1.00 62.19 87 LYS A N 1
ATOM 736 C CA . LYS A 1 87 ? -17.775 0.677 12.448 1.00 62.19 87 LYS A CA 1
ATOM 737 C C . LYS A 1 87 ? -17.797 1.143 13.900 1.00 62.19 87 LYS A C 1
ATOM 739 O O . LYS A 1 87 ? -18.344 0.467 14.767 1.00 62.19 87 LYS A O 1
ATOM 744 N N . GLY A 1 88 ? -17.066 2.214 14.195 1.00 57.00 88 GLY A N 1
ATOM 745 C CA . GLY A 1 88 ? -16.939 2.696 15.556 1.00 57.00 88 GLY A CA 1
ATOM 746 C C . GLY A 1 88 ? -18.330 3.016 16.084 1.00 57.00 88 GLY A C 1
ATOM 747 O O . GLY A 1 88 ? -19.018 3.853 15.511 1.00 57.00 88 GLY A O 1
ATOM 748 N N . ASN A 1 89 ? -18.712 2.432 17.222 1.00 55.34 89 ASN A N 1
ATOM 749 C CA . ASN A 1 89 ? -19.871 2.871 18.013 1.00 55.34 89 ASN A CA 1
ATOM 750 C C . ASN A 1 89 ? -19.669 4.293 18.586 1.00 55.34 89 ASN A C 1
ATOM 752 O O . ASN A 1 89 ? -20.276 4.647 19.591 1.00 55.34 89 ASN A O 1
ATOM 756 N N . ASN A 1 90 ? -18.765 5.087 18.007 1.00 57.50 90 ASN A N 1
ATOM 757 C CA . ASN A 1 90 ? -18.390 6.405 18.481 1.00 57.50 90 ASN A CA 1
ATOM 758 C C . ASN A 1 90 ? -19.583 7.355 18.410 1.00 57.50 90 ASN A C 1
ATOM 760 O O . ASN A 1 90 ? -19.764 8.083 19.372 1.00 57.50 90 ASN A O 1
ATOM 764 N N . GLU A 1 91 ? -20.427 7.264 17.375 1.00 59.53 91 GLU A N 1
ATOM 765 C CA . GLU A 1 91 ? -21.689 8.020 17.295 1.00 59.53 91 GLU A CA 1
ATOM 766 C C . GLU A 1 91 ? -22.614 7.679 18.477 1.00 59.53 91 GLU A C 1
ATOM 768 O O . GLU A 1 91 ? -23.002 8.552 19.245 1.00 59.53 91 GLU A O 1
ATOM 773 N N . LEU A 1 92 ? -22.847 6.386 18.734 1.00 64.81 92 LEU A N 1
ATOM 774 C CA . LEU A 1 92 ? -23.703 5.943 19.841 1.00 64.81 92 LEU A CA 1
ATOM 775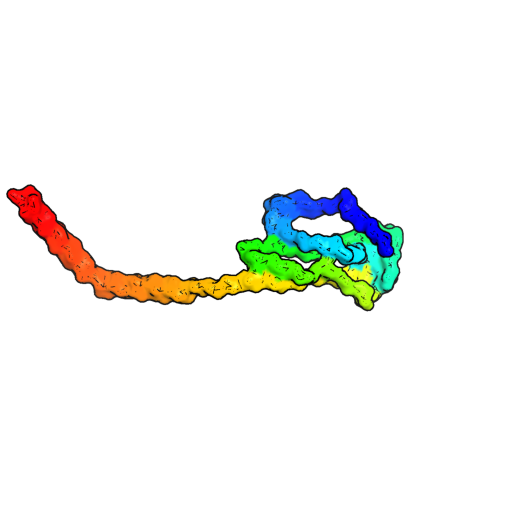 C C . LEU A 1 92 ? -23.145 6.354 21.217 1.00 64.81 92 LEU A C 1
ATOM 777 O O . LEU A 1 92 ? -23.889 6.669 22.142 1.00 64.81 92 LEU A O 1
ATOM 781 N N . LYS A 1 93 ? -21.816 6.339 21.369 1.00 69.56 93 LYS A N 1
ATOM 782 C CA . LYS A 1 93 ? -21.138 6.693 22.620 1.00 69.56 93 LYS A CA 1
ATOM 783 C C . LYS A 1 93 ? -21.141 8.205 22.852 1.00 69.56 93 LYS A C 1
ATOM 785 O O . LYS A 1 93 ? -21.277 8.620 23.999 1.00 69.56 93 LYS A O 1
ATOM 790 N N . THR A 1 94 ? -21.002 9.016 21.801 1.00 71.56 94 THR A N 1
ATOM 791 C CA . THR A 1 94 ? -21.125 10.477 21.902 1.00 71.56 94 THR A CA 1
ATOM 792 C C . THR A 1 94 ? -22.551 10.894 22.232 1.00 71.56 94 THR A C 1
ATOM 794 O O . THR A 1 94 ? -22.727 11.759 23.088 1.00 71.56 94 THR A O 1
ATOM 797 N N . ASP A 1 95 ? -23.548 10.225 21.654 1.00 78.19 95 ASP A N 1
ATOM 798 C CA . ASP A 1 95 ? -24.959 10.540 21.885 1.00 78.19 95 ASP A CA 1
ATOM 799 C C . ASP A 1 95 ? -25.357 10.254 23.337 1.00 78.19 95 ASP A C 1
ATOM 801 O O . ASP A 1 95 ? -25.837 11.154 24.027 1.00 78.19 95 ASP A O 1
ATOM 805 N N . ILE A 1 96 ? -25.023 9.066 23.858 1.00 82.19 96 ILE A N 1
ATOM 806 C CA . ILE A 1 96 ? -25.293 8.695 25.258 1.00 82.19 96 ILE A CA 1
ATOM 807 C C . ILE A 1 96 ? -24.582 9.639 26.237 1.00 82.19 96 ILE A C 1
ATOM 809 O O . ILE A 1 96 ? -25.157 10.046 27.246 1.00 82.19 96 ILE A O 1
ATOM 813 N N . LEU A 1 97 ? -23.322 9.998 25.968 1.00 83.31 97 LEU A N 1
ATOM 814 C CA . LEU A 1 97 ? -22.588 10.930 26.829 1.00 83.31 97 LEU A CA 1
ATOM 815 C C . LEU A 1 97 ? -23.220 12.327 26.819 1.00 83.31 97 LEU A C 1
ATOM 817 O O . LEU A 1 97 ? -23.272 12.973 27.868 1.00 83.31 97 LEU A O 1
ATOM 821 N N . SER A 1 98 ? -23.722 12.777 25.668 1.00 82.94 98 SER A N 1
ATOM 822 C CA . SER A 1 98 ? -24.423 14.056 25.557 1.00 82.94 98 SER A CA 1
ATOM 823 C C . SER A 1 98 ? -25.763 14.039 26.300 1.00 82.94 98 SER A C 1
ATOM 825 O O . SER A 1 98 ? -26.051 14.977 27.041 1.00 82.94 98 SER A O 1
ATOM 827 N N . GLU A 1 99 ? -26.527 12.946 26.209 1.00 87.38 99 GLU A N 1
ATOM 828 C CA . GLU A 1 99 ? -27.791 12.771 26.932 1.00 87.38 99 GLU A CA 1
ATOM 829 C C . GLU A 1 99 ? -27.576 12.767 28.445 1.00 87.38 99 GLU A C 1
ATOM 831 O O . GLU A 1 99 ? -28.260 13.492 29.169 1.00 87.38 99 GLU A O 1
ATOM 836 N N . ILE A 1 100 ? -26.584 12.013 28.933 1.00 84.56 100 ILE A N 1
ATOM 837 C CA . ILE A 1 100 ? -26.238 11.983 30.360 1.00 84.56 100 ILE A CA 1
ATOM 838 C C . ILE A 1 100 ? -25.795 13.373 30.834 1.00 84.56 100 ILE A C 1
ATOM 840 O O . ILE A 1 100 ? -26.210 13.817 31.905 1.00 84.56 100 ILE A O 1
ATOM 844 N N . SER A 1 101 ? -24.978 14.078 30.048 1.00 85.56 101 SER A N 1
ATOM 845 C CA . SER A 1 101 ? -24.521 15.428 30.386 1.00 85.56 101 SER A CA 1
ATOM 846 C C . SER A 1 101 ? -25.687 16.413 30.497 1.00 85.56 101 SER A C 1
ATOM 848 O O . SER A 1 101 ? -25.762 17.163 31.471 1.00 85.56 101 SER A O 1
ATOM 850 N N . THR A 1 102 ? -26.605 16.407 29.529 1.00 83.38 102 THR A N 1
ATOM 851 C CA . THR A 1 102 ? -27.785 17.282 29.532 1.00 83.38 102 THR A CA 1
ATOM 852 C C . THR A 1 102 ? -28.695 16.958 30.711 1.00 83.38 102 THR A C 1
ATOM 854 O O . THR A 1 102 ? -29.074 17.863 31.452 1.00 83.38 102 THR A O 1
ATOM 857 N N . PHE A 1 103 ? -28.952 15.673 30.971 1.00 84.88 103 PHE A N 1
ATOM 858 C CA . PHE A 1 103 ? -29.755 15.242 32.113 1.00 84.88 103 PHE A CA 1
ATOM 859 C C . PHE A 1 103 ? -29.161 15.708 33.452 1.00 84.88 103 PHE A C 1
ATOM 861 O O . PHE A 1 103 ? -29.889 16.205 34.312 1.00 84.88 103 PHE A O 1
ATOM 868 N N . LEU A 1 104 ? -27.843 15.586 33.641 1.00 80.44 104 LEU A N 1
ATOM 869 C CA . LEU A 1 104 ? -27.168 16.046 34.859 1.00 80.44 104 LEU A CA 1
ATOM 870 C C . LEU A 1 104 ? -27.197 17.573 35.003 1.00 80.44 104 LEU A C 1
ATOM 872 O O . LEU A 1 104 ? -27.354 18.069 36.119 1.00 80.44 104 LEU A O 1
ATOM 876 N N . PHE A 1 105 ? -27.072 18.315 33.901 1.00 80.25 105 PHE A N 1
ATOM 877 C CA . PHE A 1 105 ? -27.147 19.775 33.903 1.00 80.25 105 PHE A CA 1
ATOM 878 C C . PHE A 1 105 ? -28.554 20.273 34.259 1.00 80.25 105 PHE A C 1
ATOM 880 O O . PHE A 1 105 ? -28.706 21.105 35.154 1.00 80.25 105 PHE A O 1
ATOM 887 N N . GLU A 1 106 ? -29.586 19.717 33.623 1.00 83.31 106 GLU A N 1
ATOM 888 C CA . GLU A 1 106 ? -30.985 20.080 33.872 1.00 83.31 106 GLU A CA 1
ATOM 889 C C . GLU A 1 106 ? -31.425 19.739 35.302 1.00 83.31 106 GLU A C 1
ATOM 891 O O . GLU A 1 106 ? -32.176 20.490 35.926 1.00 83.31 106 GLU A O 1
ATOM 896 N N . ASN A 1 107 ? -30.905 18.645 35.865 1.00 83.44 107 ASN A N 1
ATOM 897 C CA . ASN A 1 107 ? -31.273 18.162 37.198 1.00 83.44 107 ASN A CA 1
ATOM 898 C C . ASN A 1 107 ? -30.248 18.511 38.289 1.00 83.44 107 ASN A C 1
ATOM 900 O O . ASN A 1 107 ? -30.297 17.958 39.398 1.00 83.44 107 ASN A O 1
ATOM 904 N N . TRP A 1 108 ? -29.330 19.448 38.031 1.00 82.00 108 TRP A N 1
ATOM 905 C CA . TRP A 1 108 ? -28.318 19.839 39.015 1.00 82.00 108 TRP A CA 1
ATOM 906 C C . TRP A 1 108 ? -28.967 20.393 40.295 1.00 82.00 108 TRP A C 1
ATOM 908 O O . TRP A 1 108 ? -28.566 20.035 41.402 1.00 82.00 108 TRP A O 1
ATOM 918 N N . PHE A 1 109 ? -30.050 21.166 40.185 1.00 73.75 109 PHE A N 1
ATOM 919 C CA . PHE A 1 109 ? -30.759 21.689 41.359 1.00 73.75 109 PHE A CA 1
ATOM 920 C C . PHE A 1 109 ? -31.351 20.575 42.243 1.00 73.75 109 PHE A C 1
ATOM 922 O O . PHE A 1 109 ? -31.242 20.628 43.468 1.00 73.75 109 PHE A O 1
ATOM 929 N N . ILE A 1 110 ? -31.900 19.520 41.630 1.00 78.81 110 ILE A N 1
ATOM 930 C CA . ILE A 1 110 ? -32.432 18.345 42.342 1.00 78.81 110 ILE A CA 1
ATOM 931 C C . ILE A 1 110 ? -31.297 17.579 43.024 1.00 78.81 110 ILE A C 1
ATOM 933 O O . ILE A 1 110 ? -31.426 17.189 44.183 1.00 78.81 110 ILE A O 1
ATOM 937 N N . SER A 1 111 ? -30.160 17.430 42.344 1.00 75.00 111 SER A N 1
ATOM 938 C CA . SER A 1 111 ? -28.962 16.802 42.912 1.00 75.00 111 SER A CA 1
ATOM 939 C C . SER A 1 111 ? -28.435 17.583 44.124 1.00 75.00 111 SER A C 1
ATOM 941 O O . SER A 1 111 ? -28.057 16.987 45.132 1.00 75.00 111 SER A O 1
ATOM 943 N N . LEU A 1 112 ? -28.486 18.918 44.077 1.00 81.62 112 LEU A N 1
ATOM 944 C CA . LEU A 1 112 ? -28.104 19.790 45.189 1.00 81.62 112 LEU A CA 1
ATOM 945 C C . LEU A 1 112 ? -29.059 19.641 46.383 1.00 81.62 112 LEU A C 1
ATOM 947 O O . LEU A 1 112 ? -28.612 19.510 47.521 1.00 81.62 112 LEU A O 1
ATOM 951 N N . ILE A 1 113 ? -30.369 19.598 46.120 1.00 82.50 113 ILE A N 1
ATOM 952 C CA . ILE A 1 113 ? -31.398 19.346 47.137 1.00 82.50 113 ILE A CA 1
ATOM 953 C C . ILE A 1 113 ? -31.181 17.980 47.793 1.00 82.50 113 ILE A C 1
ATOM 955 O O . ILE A 1 113 ? -31.244 17.876 49.016 1.00 82.50 113 ILE A O 1
ATOM 959 N N . PHE A 1 114 ? -30.877 16.942 47.012 1.00 83.00 114 PHE A N 1
ATOM 960 C CA . PHE A 1 114 ? -30.633 15.599 47.534 1.00 83.00 114 PHE A CA 1
ATOM 961 C C . PHE A 1 114 ? -29.409 15.555 48.455 1.00 83.00 114 PHE A C 1
ATOM 963 O O . PHE A 1 114 ? -29.472 14.957 49.527 1.00 83.00 114 PHE A O 1
ATOM 970 N N . ILE A 1 115 ? -28.321 16.241 48.088 1.00 85.94 115 ILE A N 1
ATOM 971 C CA . ILE A 1 115 ? -27.114 16.367 48.922 1.00 85.94 115 ILE A CA 1
ATOM 972 C C . ILE A 1 115 ? -27.426 17.113 50.225 1.00 85.94 115 ILE A C 1
ATOM 974 O O . ILE A 1 115 ? -26.991 16.687 51.296 1.00 85.94 115 ILE A O 1
ATOM 978 N N . ILE A 1 116 ? -28.210 18.192 50.158 1.00 87.44 116 ILE A N 1
ATOM 979 C CA . ILE A 1 116 ? -28.637 18.952 51.339 1.00 87.44 116 ILE A CA 1
ATOM 980 C C . ILE A 1 116 ? -29.488 18.068 52.262 1.00 87.44 116 ILE A C 1
ATOM 982 O O . ILE A 1 116 ? -29.214 17.991 53.459 1.00 87.44 116 ILE A O 1
ATOM 986 N N . ILE A 1 117 ? -30.481 17.356 51.721 1.00 89.00 117 ILE A N 1
ATOM 987 C CA . ILE A 1 117 ? -31.329 16.432 52.486 1.00 89.00 117 ILE A CA 1
ATOM 988 C C . ILE A 1 117 ? -30.480 15.328 53.122 1.00 89.00 117 ILE A C 1
ATOM 990 O O . ILE A 1 117 ? -30.619 15.070 54.316 1.00 89.00 117 ILE A O 1
ATOM 994 N N . LEU A 1 118 ? -29.565 14.717 52.365 1.00 88.88 118 LEU A N 1
ATOM 995 C CA . LEU A 1 118 ? -28.669 13.675 52.861 1.00 88.88 118 LEU A CA 1
ATOM 996 C C . LEU A 1 118 ? -27.801 14.192 54.015 1.00 88.88 118 LEU A C 1
ATOM 998 O O . LEU A 1 118 ? -27.677 13.523 55.038 1.00 88.88 118 LEU A O 1
ATOM 1002 N N . PHE A 1 119 ? -27.264 15.406 53.898 1.00 91.00 119 PHE A N 1
ATOM 1003 C CA . PHE A 1 119 ? -26.497 16.051 54.961 1.00 91.00 119 PHE A CA 1
ATOM 1004 C C . PHE A 1 119 ? -27.329 16.252 56.239 1.00 91.00 119 PHE A C 1
ATOM 1006 O O . PHE A 1 119 ? -26.841 15.996 57.341 1.00 91.00 119 PHE A O 1
ATOM 1013 N N . PHE A 1 120 ? -28.596 16.655 56.112 1.00 87.50 120 PHE A N 1
ATOM 1014 C CA . PHE A 1 120 ? -29.504 16.796 57.255 1.00 87.50 120 PHE A CA 1
ATOM 1015 C C . PHE A 1 120 ? -29.897 15.453 57.881 1.00 87.50 120 PHE A C 1
ATOM 1017 O O . PHE A 1 120 ? -29.963 15.357 59.107 1.00 87.50 120 PHE A O 1
ATOM 1024 N N . VAL A 1 121 ? -30.124 14.418 57.072 1.00 89.44 121 VAL A N 1
ATOM 1025 C CA . VAL A 1 121 ? -30.417 13.057 57.550 1.00 89.44 121 VAL A CA 1
ATOM 1026 C C . VAL A 1 121 ? -29.215 12.483 58.301 1.00 89.44 121 VAL A C 1
ATOM 1028 O O . VAL A 1 121 ? -29.375 11.985 59.412 1.00 89.44 121 VAL A O 1
ATOM 1031 N N . LEU A 1 122 ? -28.006 12.626 57.752 1.00 86.25 122 LEU A N 1
ATOM 1032 C CA . LEU A 1 122 ? -26.768 12.180 58.395 1.00 86.25 122 LEU A CA 1
ATOM 1033 C C . LEU A 1 122 ? -26.492 12.941 59.697 1.00 86.25 122 LEU A C 1
ATOM 1035 O O . LEU A 1 122 ? -26.145 12.325 60.701 1.00 86.25 122 LEU A O 1
ATOM 1039 N N . LYS A 1 123 ? -26.734 14.259 59.736 1.00 82.44 123 LYS A N 1
ATOM 1040 C CA . LYS A 1 123 ? -26.652 15.037 60.984 1.00 82.44 123 LYS A CA 1
ATOM 1041 C C . LYS A 1 123 ? -27.622 14.551 62.062 1.00 82.44 123 LYS A C 1
ATOM 1043 O O . LYS A 1 123 ? -27.287 14.638 63.236 1.00 82.44 123 LYS A O 1
ATOM 1048 N N . LYS A 1 124 ? -28.800 14.051 61.681 1.00 77.94 124 LYS A N 1
ATOM 1049 C CA . LYS A 1 124 ? -29.806 13.507 62.608 1.00 77.94 124 LYS A CA 1
ATOM 1050 C C . LYS A 1 124 ? -29.477 12.108 63.136 1.00 77.94 124 LYS A C 1
ATOM 1052 O O . LYS A 1 124 ? -30.076 11.704 64.118 1.00 77.94 124 LYS A O 1
ATOM 1057 N N . LEU A 1 125 ? -28.583 11.374 62.472 1.00 74.31 125 LEU A N 1
ATOM 1058 C CA . LEU A 1 125 ? -28.139 10.032 62.870 1.00 74.31 125 LEU A CA 1
ATOM 1059 C C . LEU A 1 125 ? -26.909 10.055 63.795 1.00 74.31 125 L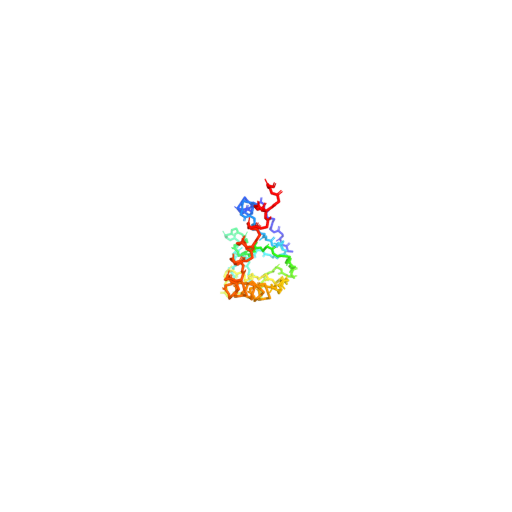EU A C 1
ATOM 1061 O O . LEU A 1 125 ? -26.608 9.047 64.426 1.00 74.31 125 LEU A O 1
ATOM 1065 N N . CYS A 1 126 ? -26.192 11.181 63.866 1.00 67.06 126 CYS A N 1
ATOM 1066 C CA . CYS A 1 126 ? -25.003 11.360 64.710 1.00 67.06 126 CYS A CA 1
ATOM 1067 C C . CYS A 1 126 ? -25.273 12.071 66.056 1.00 67.06 126 CYS A C 1
ATOM 1069 O O . CYS A 1 126 ? -24.314 12.394 66.755 1.00 67.06 126 CYS A O 1
ATOM 1071 N N . PHE A 1 127 ? -26.538 12.306 66.419 1.00 52.31 127 PHE A N 1
ATOM 1072 C CA . PHE A 1 127 ? -26.996 12.807 67.724 1.00 52.31 127 PHE A CA 1
ATOM 1073 C C . PHE A 1 127 ? -28.077 11.878 68.271 1.00 52.31 127 PHE A C 1
ATOM 1075 O O . PHE A 1 127 ? -28.125 11.714 69.508 1.00 52.31 127 PHE A O 1
#

InterPro domains:
  IPR000300 Inositol polyphosphate-related phosphatase [PF22669] (12-79)
  IPR036691 Endonuclease/exonuclease/phosphatase superfamily [G3DSA:3.60.10.10] (4-106)
  IPR036691 Endonuclease/exonuclease/phosphatase superfamily [SSF56219] (9-96)
  IPR046985 Inositol 5-phosphatase [PTHR11200] (13-101)

pLDDT: mean 84.09, std 12.37, range [41.97, 98.06]